Protein AF-A0A7Y5VLY2-F1 (afdb_monomer_lite)

Secondary structure (DSSP, 8-state):
----------HHHHTTTTT-GGGTTS---------HHHHHHHHHHHH----GGGT-------EETTEEP----

pLDDT: mean 91.69, std 5.79, range [57.72, 97.62]

Foldseek 3Di:
DDDDDDDDDDPCVCCCHPNNVVNVPPDDPDDPVDDPVVVVVVVCVVPVDDDVVVVDDPPDFDDDPNHTDDDDD

Structure (mmCIF, N/CA/C/O backbone):
data_AF-A0A7Y5VLY2-F1
#
_entry.id   AF-A0A7Y5VLY2-F1
#
loop_
_atom_site.group_PDB
_atom_site.id
_atom_site.type_symbol
_atom_site.label_atom_id
_atom_site.label_alt_id
_atom_site.label_comp_id
_atom_site.label_asym_id
_atom_site.label_entity_id
_atom_site.label_seq_id
_atom_site.pdbx_PDB_ins_code
_atom_site.Cartn_x
_atom_site.Cartn_y
_atom_site.Cartn_z
_atom_site.occupancy
_atom_site.B_iso_or_equiv
_atom_site.auth_seq_id
_atom_site.auth_comp_id
_atom_site.auth_asym_id
_atom_site.auth_atom_id
_atom_site.pdbx_PDB_model_num
ATOM 1 N N . SER A 1 1 ? -24.642 -9.661 6.270 1.00 71.75 1 SER A N 1
ATOM 2 C CA . SER A 1 1 ? -23.550 -10.648 6.366 1.00 71.75 1 SER A CA 1
ATOM 3 C C . SER A 1 1 ? -22.252 -9.892 6.542 1.00 71.75 1 SER A C 1
ATOM 5 O O . SER A 1 1 ? -22.130 -8.801 5.996 1.00 71.75 1 SER A O 1
ATOM 7 N N . ASP A 1 2 ? -21.303 -10.450 7.286 1.00 89.12 2 ASP A N 1
ATOM 8 C CA . ASP A 1 2 ? -20.001 -9.808 7.471 1.00 89.12 2 ASP A CA 1
ATOM 9 C C . ASP A 1 2 ? -19.095 -10.094 6.272 1.00 89.12 2 ASP A C 1
ATOM 11 O O . ASP A 1 2 ? -18.936 -11.246 5.859 1.00 89.12 2 ASP A O 1
ATOM 15 N N . ALA A 1 3 ? -18.500 -9.043 5.708 1.00 92.31 3 ALA A N 1
ATOM 16 C CA . ALA A 1 3 ? -17.501 -9.166 4.655 1.00 92.31 3 ALA A CA 1
ATOM 17 C C . ALA A 1 3 ? -16.103 -9.349 5.264 1.00 92.31 3 ALA A C 1
ATOM 19 O O . ALA A 1 3 ? -15.762 -8.730 6.272 1.00 92.31 3 ALA A O 1
ATOM 20 N N . ARG A 1 4 ? -15.280 -10.197 4.639 1.00 92.38 4 ARG A N 1
ATOM 21 C CA . ARG A 1 4 ? -13.879 -10.420 5.020 1.00 92.38 4 ARG A CA 1
ATOM 22 C C . ARG A 1 4 ? -12.972 -9.962 3.890 1.00 92.38 4 ARG A C 1
ATOM 24 O O . ARG A 1 4 ? -13.239 -10.266 2.731 1.00 92.38 4 ARG A O 1
ATOM 31 N N . PHE A 1 5 ? -11.889 -9.280 4.242 1.00 93.06 5 PHE A N 1
ATOM 32 C CA . PHE A 1 5 ? -10.926 -8.737 3.289 1.00 93.06 5 PHE A CA 1
ATOM 33 C C . PHE A 1 5 ? -9.506 -9.121 3.690 1.00 93.06 5 PHE A C 1
ATOM 35 O O . PHE A 1 5 ? -9.206 -9.287 4.872 1.00 93.06 5 PHE A O 1
ATOM 42 N N . VAL A 1 6 ? -8.631 -9.225 2.694 1.00 95.06 6 VAL A N 1
ATOM 43 C CA . VAL A 1 6 ? -7.183 -9.300 2.891 1.00 95.06 6 VAL A CA 1
ATOM 44 C C . VAL A 1 6 ? -6.605 -7.939 2.539 1.00 95.06 6 VAL A C 1
ATOM 46 O O . VAL A 1 6 ? -6.917 -7.389 1.485 1.00 95.06 6 VAL A O 1
ATOM 49 N N . ILE A 1 7 ? -5.761 -7.403 3.415 1.00 93.31 7 ILE A N 1
ATOM 50 C CA . ILE A 1 7 ? -5.077 -6.130 3.207 1.00 93.31 7 ILE A CA 1
ATOM 51 C C . ILE A 1 7 ? -3.567 -6.354 3.217 1.00 93.31 7 ILE A C 1
ATOM 53 O O . ILE A 1 7 ? -3.026 -6.999 4.115 1.00 93.31 7 ILE A O 1
ATOM 57 N N . ALA A 1 8 ? -2.882 -5.817 2.212 1.00 93.31 8 ALA A N 1
ATOM 58 C CA . ALA A 1 8 ? -1.430 -5.777 2.200 1.00 93.31 8 ALA A CA 1
ATOM 59 C C . ALA A 1 8 ? -0.947 -4.588 3.042 1.00 93.31 8 ALA A C 1
ATOM 61 O O . ALA A 1 8 ? -1.332 -3.446 2.794 1.00 93.31 8 ALA A O 1
ATOM 62 N N . ILE A 1 9 ? -0.091 -4.851 4.028 1.00 92.38 9 ILE A N 1
ATOM 63 C CA . ILE A 1 9 ? 0.522 -3.835 4.890 1.00 92.38 9 ILE A CA 1
ATOM 64 C C . ILE A 1 9 ? 2.020 -4.106 5.033 1.00 92.38 9 ILE A C 1
ATOM 66 O O . ILE A 1 9 ? 2.475 -5.236 4.862 1.00 92.38 9 ILE A O 1
ATOM 70 N N . ASN A 1 10 ? 2.796 -3.070 5.351 1.00 92.38 10 ASN A N 1
ATOM 71 C CA . ASN A 1 10 ? 4.206 -3.248 5.691 1.00 92.38 10 ASN A CA 1
ATOM 72 C C . ASN A 1 10 ? 4.383 -3.773 7.131 1.00 92.38 10 ASN A C 1
ATOM 74 O O . ASN A 1 10 ? 3.455 -3.746 7.944 1.00 92.38 10 ASN A O 1
ATOM 78 N N . ASN A 1 11 ? 5.604 -4.202 7.453 1.00 91.62 11 ASN A N 1
ATOM 79 C CA . ASN A 1 11 ? 5.975 -4.733 8.767 1.00 91.62 11 ASN A CA 1
ATOM 80 C C . ASN A 1 11 ? 5.744 -3.737 9.918 1.00 91.62 11 ASN A C 1
ATOM 82 O O . ASN A 1 11 ? 5.265 -4.132 10.976 1.00 91.62 11 ASN A O 1
ATOM 86 N N . TYR A 1 12 ? 6.029 -2.448 9.716 1.00 93.81 12 TYR A N 1
ATOM 87 C CA . TYR A 1 12 ? 5.815 -1.424 10.742 1.00 93.81 12 TYR A CA 1
ATOM 88 C C . TYR A 1 12 ? 4.328 -1.269 11.107 1.00 93.81 12 TYR A C 1
ATOM 90 O O . TYR A 1 12 ? 3.990 -1.099 12.275 1.00 93.81 12 TYR A O 1
ATOM 98 N N . ARG A 1 13 ? 3.415 -1.344 10.128 1.00 95.00 13 ARG A N 1
ATOM 99 C CA . ARG A 1 13 ? 1.964 -1.341 10.388 1.00 95.00 13 ARG A CA 1
ATOM 100 C C . ARG A 1 13 ? 1.517 -2.647 11.031 1.00 95.00 13 ARG A C 1
ATOM 102 O O . ARG A 1 13 ? 0.720 -2.607 11.958 1.00 95.00 13 ARG A O 1
ATOM 109 N N . GLN A 1 14 ? 2.060 -3.781 10.589 1.00 92.94 14 GLN A N 1
ATOM 110 C CA . GLN A 1 14 ? 1.755 -5.094 11.162 1.00 92.94 14 GLN A CA 1
ATOM 111 C C . GLN A 1 14 ? 2.107 -5.176 12.654 1.00 92.94 14 GLN A C 1
ATOM 113 O O . GLN A 1 14 ? 1.372 -5.793 13.420 1.00 92.94 14 GLN A O 1
ATOM 118 N N . SER A 1 15 ? 3.178 -4.508 13.090 1.00 93.25 15 SER A N 1
ATOM 119 C CA . SER A 1 15 ? 3.548 -4.412 14.508 1.00 93.25 15 SER A CA 1
ATOM 120 C C . SER A 1 15 ? 2.731 -3.377 15.298 1.00 93.25 15 SER A C 1
ATOM 122 O O . SER A 1 15 ? 3.075 -3.070 16.435 1.00 93.25 15 SER A O 1
ATOM 124 N N . GLY A 1 16 ? 1.687 -2.789 14.705 1.00 95.44 16 GLY A N 1
ATOM 125 C CA . GLY A 1 16 ? 0.833 -1.772 15.328 1.00 95.44 16 GLY A CA 1
ATOM 126 C C . GLY A 1 16 ? 1.363 -0.337 15.239 1.00 95.44 16 GLY A C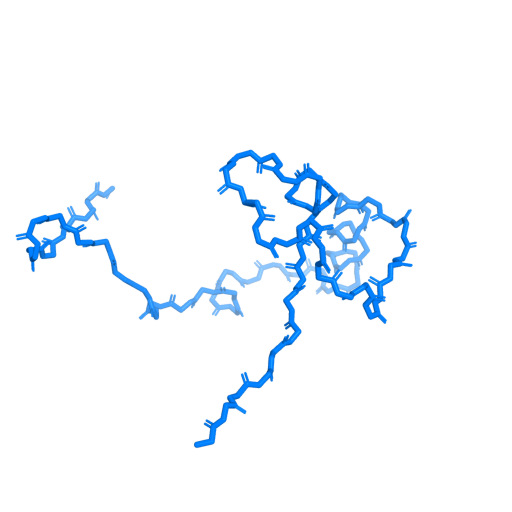 1
ATOM 127 O O . GLY A 1 16 ? 0.729 0.589 15.751 1.00 95.44 16 GLY A O 1
ATOM 128 N N . GLY A 1 17 ? 2.499 -0.121 14.572 1.00 95.81 17 GLY A N 1
ATOM 129 C CA . GLY A 1 17 ? 3.107 1.196 14.420 1.00 95.81 17 GLY A CA 1
ATOM 130 C C . GLY A 1 17 ? 2.175 2.192 13.725 1.00 95.81 17 GLY A C 1
ATOM 131 O O . GLY A 1 17 ? 1.459 1.855 12.781 1.00 95.81 17 GLY A O 1
ATOM 132 N N . GLY A 1 18 ? 2.191 3.446 14.180 1.00 92.38 18 GLY A N 1
ATOM 133 C CA . GLY A 1 18 ? 1.328 4.505 13.647 1.00 92.38 18 GLY A CA 1
ATOM 134 C C . GLY A 1 18 ? -0.140 4.412 14.077 1.00 92.38 18 GLY A C 1
ATOM 135 O O . GLY A 1 18 ? -0.980 5.028 13.430 1.00 92.38 18 GLY A O 1
ATOM 136 N N . GLY A 1 19 ? -0.458 3.646 15.128 1.00 94.00 19 GLY A N 1
ATOM 137 C CA . GLY A 1 19 ? -1.815 3.565 15.680 1.00 94.00 19 GLY A CA 1
ATOM 138 C C . GLY A 1 19 ? -2.722 2.562 14.968 1.00 94.00 19 GLY A C 1
ATOM 139 O O . GLY A 1 19 ? -3.920 2.800 14.851 1.00 94.00 19 GLY A O 1
A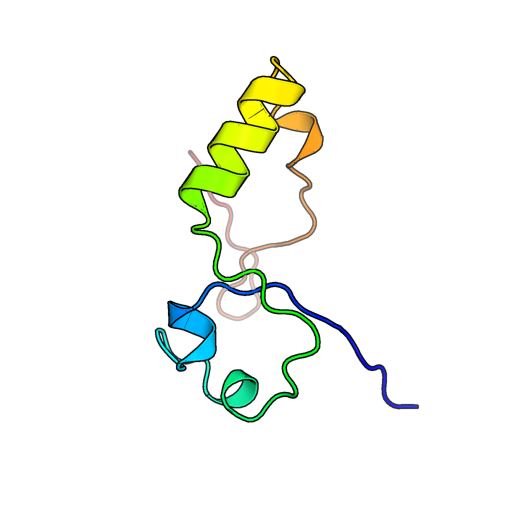TOM 140 N N . PHE A 1 20 ? -2.172 1.435 14.505 1.00 90.06 20 PHE A N 1
ATOM 141 C CA . PHE A 1 20 ? -2.925 0.366 13.833 1.00 90.06 20 PHE A CA 1
ATOM 142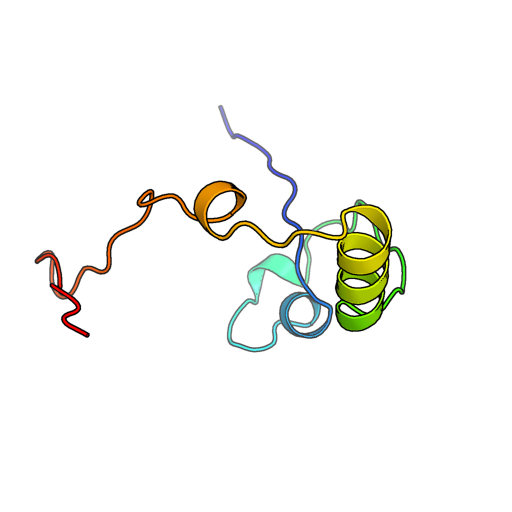 C C . PHE A 1 20 ? -3.070 -0.875 14.741 1.00 90.06 20 PHE A C 1
ATOM 144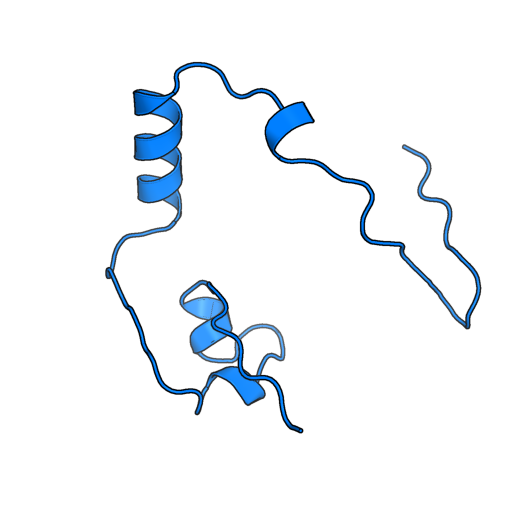 O O . PHE A 1 20 ? -2.551 -1.938 14.412 1.00 90.06 20 PHE A O 1
ATOM 151 N N . PRO A 1 21 ? -3.749 -0.808 15.904 1.00 88.44 21 PRO A N 1
ATOM 152 C CA . PRO A 1 21 ? -3.765 -1.925 16.853 1.00 88.44 21 PRO A CA 1
ATOM 153 C C . PRO A 1 21 ? -4.508 -3.157 16.315 1.00 88.44 21 PRO A C 1
ATOM 155 O O . PRO A 1 21 ? -4.121 -4.285 16.608 1.00 88.44 21 PRO A O 1
ATOM 158 N N . HIS A 1 22 ? -5.537 -2.965 15.485 1.00 87.62 22 HIS A N 1
ATOM 159 C CA . HIS A 1 22 ? -6.406 -4.049 15.016 1.00 87.62 22 HIS A CA 1
ATOM 160 C C . HIS A 1 22 ? -5.746 -5.029 14.038 1.00 87.62 22 HIS A C 1
ATOM 162 O O . HIS A 1 22 ? -6.280 -6.114 13.829 1.00 87.62 22 HIS A O 1
ATOM 168 N N . VAL A 1 23 ? -4.597 -4.686 13.445 1.00 92.19 23 VAL A N 1
ATOM 169 C CA . VAL A 1 23 ? -3.886 -5.611 12.543 1.00 92.19 23 VAL A CA 1
ATOM 170 C C . VAL A 1 23 ? -2.920 -6.537 13.283 1.00 92.19 23 VAL A C 1
ATOM 172 O O . VAL A 1 23 ? -2.512 -7.547 12.723 1.00 92.19 23 VAL A O 1
ATOM 175 N N . THR A 1 24 ? -2.576 -6.231 14.539 1.00 93.81 24 THR A N 1
ATOM 176 C CA . THR A 1 24 ? -1.565 -6.982 15.310 1.00 93.81 24 THR A CA 1
ATOM 177 C C . THR A 1 24 ? -1.990 -8.412 15.641 1.00 93.81 24 THR A C 1
ATOM 179 O O . THR A 1 24 ? -1.146 -9.294 15.766 1.00 93.81 24 THR A O 1
ATOM 182 N N . THR A 1 25 ? -3.298 -8.654 15.748 1.00 92.44 25 THR A N 1
ATOM 183 C CA . THR A 1 25 ? -3.888 -9.972 16.026 1.00 92.44 25 THR A CA 1
ATOM 184 C C . THR A 1 25 ? -4.548 -10.598 14.797 1.00 92.44 25 THR A C 1
ATOM 186 O O . THR A 1 25 ? -5.104 -11.694 14.887 1.00 92.44 25 THR A O 1
ATOM 189 N N . ALA A 1 26 ? -4.506 -9.923 13.643 1.00 93.75 26 ALA A N 1
ATOM 190 C CA . ALA A 1 26 ? -5.110 -10.427 12.419 1.00 93.75 26 ALA A CA 1
ATOM 191 C C . ALA A 1 26 ? -4.318 -11.636 11.875 1.00 93.75 26 ALA A C 1
ATOM 193 O O . ALA A 1 26 ? -3.084 -11.626 11.910 1.00 93.75 26 ALA A O 1
ATOM 194 N N . PRO A 1 27 ? -4.990 -12.670 11.330 1.00 94.25 27 PRO A N 1
ATOM 195 C CA . PRO A 1 27 ? -4.305 -13.799 10.713 1.00 94.25 27 PRO A CA 1
ATOM 196 C C . PRO A 1 27 ? -3.394 -13.354 9.568 1.00 94.25 27 PRO A C 1
ATOM 198 O O . PRO A 1 27 ? -3.821 -12.666 8.637 1.00 94.25 27 PRO A O 1
ATOM 201 N N . VAL A 1 28 ? -2.141 -13.801 9.603 1.00 93.94 28 VAL A N 1
ATOM 202 C CA . VAL A 1 28 ? -1.189 -13.567 8.517 1.00 93.94 28 VAL A CA 1
ATOM 203 C C . VAL A 1 28 ? -1.421 -14.618 7.440 1.00 93.94 28 VAL A C 1
ATOM 205 O O . VAL A 1 28 ? -0.975 -15.754 7.559 1.00 93.94 28 VAL A O 1
ATOM 208 N N . VAL A 1 29 ? -2.130 -14.235 6.381 1.00 94.69 29 VAL A N 1
ATOM 209 C CA . VAL A 1 29 ? -2.412 -15.131 5.246 1.00 94.69 29 VAL A CA 1
ATOM 210 C C . VAL A 1 29 ? -1.242 -15.237 4.263 1.00 94.69 29 VAL A C 1
ATOM 212 O O . VAL A 1 29 ? -1.178 -16.181 3.483 1.00 94.69 29 VAL A O 1
ATOM 215 N N . TYR A 1 30 ? -0.318 -14.270 4.286 1.00 91.31 30 TYR A N 1
ATOM 216 C CA . TYR A 1 30 ? 0.838 -14.222 3.396 1.00 91.31 30 TYR A CA 1
ATOM 217 C C . TYR A 1 30 ? 1.959 -13.351 3.976 1.00 91.31 30 TYR A C 1
ATOM 219 O O . TYR A 1 30 ? 1.705 -12.238 4.433 1.00 91.31 30 TYR A O 1
ATOM 227 N N . ASN A 1 31 ? 3.203 -13.834 3.926 1.00 90.50 31 ASN A N 1
ATOM 228 C CA . ASN A 1 31 ? 4.393 -13.073 4.310 1.00 90.50 31 ASN A CA 1
ATOM 229 C C . ASN A 1 31 ? 5.591 -13.495 3.448 1.00 90.50 31 ASN A C 1
ATOM 231 O O . ASN A 1 31 ? 6.062 -14.623 3.551 1.00 90.50 31 ASN A O 1
ATOM 235 N N . ARG A 1 32 ? 6.086 -12.585 2.601 1.00 84.19 32 ARG A N 1
ATOM 236 C CA . ARG A 1 32 ? 7.216 -12.853 1.691 1.00 84.19 32 ARG A CA 1
ATOM 237 C C . ARG A 1 32 ? 8.586 -12.613 2.308 1.00 84.19 32 ARG A C 1
ATOM 239 O O . ARG A 1 32 ? 9.568 -12.997 1.692 1.00 84.19 32 ARG A O 1
ATOM 246 N N . GLN A 1 33 ? 8.660 -11.904 3.436 1.00 87.12 33 GLN A N 1
ATOM 247 C CA . GLN A 1 33 ? 9.919 -11.410 4.014 1.00 87.12 33 GLN A CA 1
ATOM 248 C C . GLN A 1 33 ? 10.797 -10.596 3.034 1.00 87.12 33 GLN A C 1
ATOM 250 O O . GLN A 1 33 ? 12.008 -10.513 3.204 1.00 87.12 33 GLN A O 1
ATOM 255 N N . ILE A 1 34 ? 10.191 -9.966 2.018 1.00 89.94 34 ILE A N 1
ATOM 256 C CA . ILE A 1 34 ? 10.878 -9.085 1.062 1.00 89.94 34 ILE A CA 1
ATOM 257 C C . ILE A 1 34 ? 10.611 -7.632 1.454 1.00 89.94 34 ILE A C 1
ATOM 259 O O . ILE A 1 34 ? 9.474 -7.262 1.756 1.00 89.94 34 ILE A O 1
ATOM 263 N N . GLU A 1 35 ? 11.644 -6.792 1.414 1.00 90.44 35 GLU A N 1
ATOM 264 C CA . GLU A 1 35 ? 11.485 -5.356 1.626 1.00 90.44 35 GLU A CA 1
ATOM 265 C C . GLU A 1 35 ? 10.648 -4.708 0.517 1.00 90.44 35 GLU A C 1
ATOM 267 O O . GLU A 1 35 ? 10.832 -4.984 -0.670 1.00 90.44 35 GLU A O 1
ATOM 272 N N . ILE A 1 36 ? 9.795 -3.747 0.886 1.00 92.19 36 ILE A N 1
ATOM 273 C CA . ILE A 1 36 ? 8.992 -2.992 -0.089 1.00 92.19 36 ILE A CA 1
ATOM 274 C C . ILE A 1 36 ? 9.859 -2.317 -1.161 1.00 92.19 36 ILE A C 1
ATOM 276 O O . ILE A 1 36 ? 9.449 -2.234 -2.313 1.00 92.19 36 ILE A O 1
ATOM 280 N N . ARG A 1 37 ? 11.089 -1.905 -0.816 1.00 95.25 37 ARG A N 1
ATOM 281 C CA . ARG A 1 37 ? 12.047 -1.333 -1.770 1.00 95.25 37 ARG A CA 1
ATOM 282 C C . ARG A 1 37 ? 12.387 -2.315 -2.889 1.00 95.25 37 ARG A C 1
ATOM 284 O O . ARG A 1 37 ? 12.346 -1.924 -4.049 1.00 95.25 37 ARG A O 1
ATOM 291 N N . GLN A 1 38 ? 12.691 -3.568 -2.554 1.00 96.38 38 GLN A N 1
ATOM 292 C CA . GLN A 1 38 ? 13.017 -4.574 -3.562 1.00 96.38 38 GLN A CA 1
ATOM 293 C C . GLN A 1 38 ? 11.802 -4.872 -4.445 1.00 96.38 38 GLN A C 1
ATOM 295 O O . GLN A 1 38 ? 11.944 -4.927 -5.659 1.00 96.38 38 GLN A O 1
ATOM 300 N N . LEU A 1 39 ? 10.595 -4.941 -3.867 1.00 94.31 39 LEU A N 1
ATOM 301 C CA . LEU A 1 39 ? 9.361 -5.106 -4.648 1.00 94.31 39 LEU A CA 1
ATOM 302 C C . LEU A 1 39 ? 9.157 -3.971 -5.666 1.00 94.31 39 LEU A C 1
ATOM 304 O O . LEU A 1 39 ? 8.754 -4.232 -6.798 1.00 94.31 39 LEU A O 1
ATOM 308 N N . LEU A 1 40 ? 9.451 -2.725 -5.282 1.00 94.44 40 LEU A N 1
ATOM 309 C CA . LEU A 1 40 ? 9.386 -1.575 -6.187 1.00 94.44 40 LEU A CA 1
ATOM 310 C C . LEU A 1 40 ? 10.464 -1.642 -7.281 1.00 94.44 40 LEU A C 1
ATOM 312 O O . LEU A 1 40 ? 10.158 -1.359 -8.438 1.00 94.44 40 LEU A O 1
ATOM 316 N N . ILE A 1 41 ? 11.697 -2.041 -6.939 1.00 96.56 41 ILE A N 1
ATOM 317 C CA . ILE A 1 41 ? 12.794 -2.232 -7.907 1.00 96.56 41 ILE A CA 1
ATOM 318 C C . ILE A 1 41 ? 12.422 -3.305 -8.927 1.00 96.56 41 ILE A C 1
ATOM 320 O O . ILE A 1 41 ? 12.540 -3.065 -10.129 1.00 96.56 41 ILE A O 1
ATOM 324 N N . ASP A 1 42 ? 11.951 -4.462 -8.466 1.00 96.69 42 ASP A N 1
ATOM 325 C CA . ASP A 1 42 ? 11.573 -5.584 -9.324 1.00 96.69 42 ASP A CA 1
ATOM 326 C C . ASP A 1 42 ? 10.449 -5.173 -10.278 1.00 96.69 42 ASP A C 1
ATOM 328 O O . ASP A 1 42 ? 10.537 -5.396 -11.488 1.00 96.69 42 ASP A O 1
ATOM 332 N N . TRP A 1 43 ? 9.417 -4.504 -9.750 1.00 95.56 43 TRP A N 1
ATOM 333 C CA . TRP A 1 43 ? 8.295 -4.033 -10.555 1.00 95.56 43 TRP A CA 1
ATOM 334 C C . TRP A 1 43 ? 8.747 -3.018 -11.610 1.00 95.56 43 TRP A C 1
ATOM 336 O O . TRP A 1 43 ? 8.479 -3.220 -12.794 1.00 95.56 43 TRP A O 1
ATOM 346 N N . ALA A 1 44 ? 9.484 -1.974 -11.218 1.00 96.56 44 ALA A N 1
ATOM 347 C CA . ALA A 1 44 ? 9.953 -0.943 -12.146 1.00 96.56 44 ALA A CA 1
ATOM 348 C C . ALA A 1 44 ? 10.910 -1.517 -13.202 1.00 96.56 44 ALA A C 1
ATOM 350 O O . ALA A 1 44 ? 10.829 -1.172 -14.382 1.00 96.56 44 ALA A O 1
ATOM 351 N N . THR A 1 45 ? 11.778 -2.448 -12.802 1.00 97.62 45 THR A N 1
ATOM 352 C CA . THR A 1 45 ? 12.700 -3.134 -13.714 1.00 97.62 45 THR A CA 1
ATOM 353 C C . THR A 1 45 ? 11.951 -3.985 -14.731 1.00 97.62 45 THR A C 1
ATOM 355 O O . THR A 1 45 ? 12.360 -4.014 -15.892 1.00 97.62 45 THR A O 1
ATOM 358 N N . ALA A 1 46 ? 10.870 -4.657 -14.336 1.00 97.62 46 ALA A N 1
ATOM 359 C CA . ALA A 1 46 ? 10.061 -5.465 -15.242 1.00 97.62 46 ALA A CA 1
ATOM 360 C C . ALA A 1 46 ? 9.204 -4.611 -16.194 1.00 97.62 46 ALA A C 1
ATOM 362 O O . ALA A 1 46 ? 9.113 -4.930 -17.376 1.00 97.62 46 ALA A O 1
ATOM 363 N N . HIS A 1 47 ? 8.612 -3.516 -15.704 1.00 95.56 47 HIS A N 1
ATOM 364 C CA . HIS A 1 47 ? 7.603 -2.747 -16.448 1.00 95.56 47 HIS A CA 1
ATOM 365 C C . HIS A 1 47 ? 8.172 -1.554 -17.226 1.00 95.56 47 HIS A C 1
ATOM 367 O O . HIS A 1 47 ? 7.534 -1.097 -18.170 1.00 95.56 47 HIS A O 1
ATOM 373 N N . LYS A 1 48 ? 9.382 -1.085 -16.883 1.00 96.69 48 LYS A N 1
ATOM 374 C CA . LYS A 1 48 ? 10.181 -0.027 -17.547 1.00 96.69 48 LYS A CA 1
ATOM 375 C C . LYS A 1 48 ? 9.586 1.381 -17.558 1.00 96.69 48 LYS A C 1
ATOM 377 O O . LYS A 1 48 ? 10.339 2.345 -17.471 1.00 96.69 48 LYS A O 1
ATOM 382 N N . VAL A 1 49 ? 8.271 1.507 -17.660 1.00 96.12 49 VAL A N 1
ATOM 383 C CA . VAL A 1 49 ? 7.538 2.770 -17.669 1.00 96.12 49 VAL A CA 1
ATOM 384 C C . VAL A 1 49 ? 6.688 2.841 -16.409 1.00 96.12 49 VAL A C 1
ATOM 386 O O . VAL A 1 49 ? 5.941 1.917 -16.095 1.00 96.12 49 VAL A O 1
ATOM 389 N N . ILE A 1 50 ? 6.812 3.953 -15.687 1.00 93.62 50 ILE A N 1
ATOM 390 C CA . ILE A 1 50 ? 5.937 4.293 -14.566 1.00 93.62 50 ILE A CA 1
ATOM 391 C C . ILE A 1 50 ? 4.964 5.342 -15.090 1.00 93.62 50 ILE A C 1
ATOM 393 O O . ILE A 1 50 ? 5.333 6.506 -15.222 1.00 93.62 50 ILE A O 1
ATOM 397 N N . ASP A 1 51 ? 3.746 4.921 -15.412 1.00 92.38 51 ASP A N 1
ATOM 398 C CA . ASP A 1 51 ? 2.662 5.828 -15.781 1.00 92.38 51 ASP A CA 1
ATOM 399 C C . ASP A 1 51 ? 1.828 6.161 -14.529 1.00 92.38 51 ASP A C 1
ATOM 401 O O . ASP A 1 51 ? 1.138 5.289 -14.003 1.00 92.38 51 ASP A O 1
ATOM 405 N N . PRO A 1 52 ? 1.853 7.402 -14.010 1.00 90.25 52 PRO A N 1
ATOM 406 C CA . PRO A 1 52 ? 1.054 7.772 -12.842 1.00 90.25 52 PRO A CA 1
ATOM 407 C C . PRO A 1 52 ? -0.454 7.550 -13.025 1.00 90.25 52 PRO A C 1
ATOM 409 O O . PRO A 1 52 ? -1.163 7.314 -12.039 1.00 90.25 52 PRO A O 1
ATOM 412 N N . ALA A 1 53 ? -0.959 7.596 -14.262 1.00 90.31 53 ALA A N 1
ATOM 413 C CA . ALA A 1 53 ? -2.371 7.377 -14.552 1.00 90.31 53 ALA A CA 1
ATOM 414 C C . ALA A 1 53 ? -2.813 5.931 -14.273 1.00 90.31 53 ALA A C 1
ATOM 416 O O . ALA A 1 53 ? -3.988 5.704 -13.997 1.00 90.31 53 ALA A O 1
ATOM 417 N N . THR A 1 54 ? -1.895 4.954 -14.265 1.00 89.12 54 THR A N 1
ATOM 418 C CA . THR A 1 54 ? -2.234 3.552 -13.950 1.00 89.12 54 THR A CA 1
ATOM 419 C C . THR A 1 54 ? -2.362 3.279 -12.453 1.00 89.12 54 THR A C 1
ATOM 421 O O . THR A 1 54 ? -2.875 2.232 -12.067 1.00 89.12 54 THR A O 1
ATOM 424 N N . PHE A 1 55 ? -1.886 4.190 -11.600 1.00 86.44 55 PHE A N 1
ATOM 425 C CA . PHE A 1 55 ? -1.855 4.010 -10.142 1.00 86.44 55 PHE A CA 1
ATOM 426 C C . PHE A 1 55 ? -2.746 4.983 -9.378 1.00 86.44 55 PHE A C 1
ATOM 428 O O . PHE A 1 55 ? -2.931 4.812 -8.174 1.00 86.44 55 PHE A O 1
ATOM 435 N N . SER A 1 56 ? -3.251 6.025 -10.040 1.00 85.62 56 SER A N 1
ATOM 436 C CA . SER A 1 56 ? -4.007 7.084 -9.384 1.00 85.62 56 SER A CA 1
ATOM 437 C C . SER A 1 56 ? -5.461 7.110 -9.842 1.00 85.62 56 SER A C 1
ATOM 439 O O . SER A 1 56 ? -5.781 7.288 -11.014 1.00 85.62 56 SER A O 1
ATOM 441 N N . SER A 1 57 ? -6.355 6.987 -8.870 1.00 88.44 57 SER A N 1
ATOM 442 C CA . SER A 1 57 ? -7.782 7.270 -8.983 1.00 88.44 57 SER A CA 1
ATOM 443 C C . SER A 1 57 ? -8.161 8.287 -7.910 1.00 88.44 57 SER A C 1
ATOM 445 O O . SER A 1 57 ? -7.612 8.297 -6.808 1.00 88.44 57 SER A O 1
ATOM 447 N N . LYS A 1 58 ? -9.110 9.177 -8.221 1.00 85.12 58 LYS A N 1
ATOM 448 C CA . LYS A 1 58 ? -9.760 10.024 -7.208 1.00 85.12 58 LYS A CA 1
ATOM 449 C C . LYS A 1 58 ? -10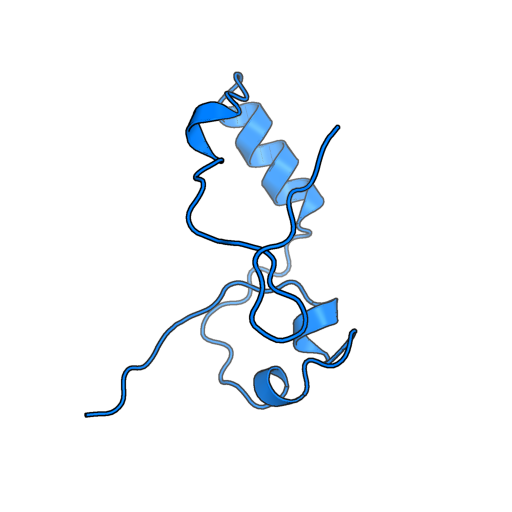.942 9.264 -6.612 1.00 85.12 58 LYS A C 1
ATOM 451 O O . LYS A 1 58 ? -12.093 9.556 -6.918 1.00 85.12 58 LYS A O 1
ATOM 456 N N . ASP A 1 59 ? -10.636 8.261 -5.802 1.00 89.81 59 ASP A N 1
ATOM 457 C CA . ASP A 1 59 ? -11.603 7.395 -5.112 1.00 89.81 59 ASP A CA 1
ATOM 458 C C . ASP A 1 59 ? -11.686 7.669 -3.600 1.00 89.81 59 ASP A C 1
ATOM 460 O O . ASP A 1 59 ? -12.468 7.047 -2.882 1.00 89.81 59 ASP A O 1
ATOM 464 N N . TRP A 1 60 ? -10.939 8.664 -3.123 1.00 91.31 60 TRP A N 1
ATOM 465 C CA . TRP A 1 60 ? -10.982 9.167 -1.759 1.00 91.31 60 TRP A CA 1
ATOM 466 C C . TRP A 1 60 ? -11.093 10.695 -1.749 1.00 91.31 60 TRP A C 1
ATOM 468 O O . TRP A 1 60 ? -10.740 11.383 -2.710 1.00 91.31 60 TRP A O 1
ATOM 478 N N . LYS A 1 61 ? -11.592 11.246 -0.640 1.00 91.19 61 LYS A N 1
ATOM 479 C CA . LYS A 1 61 ? -11.610 12.690 -0.384 1.00 91.19 61 LYS A CA 1
ATOM 480 C C . LYS A 1 61 ? -11.243 12.976 1.062 1.00 91.19 61 LYS A C 1
ATOM 482 O O . LYS A 1 61 ? -11.642 12.237 1.961 1.00 91.19 61 LYS A O 1
ATOM 487 N N . LEU A 1 62 ? -10.528 14.074 1.285 1.00 93.12 62 LEU A N 1
ATOM 488 C CA . LEU A 1 62 ? -10.299 14.586 2.629 1.00 93.12 62 LEU A CA 1
ATOM 489 C C . LEU A 1 62 ? -11.534 15.369 3.088 1.00 93.12 62 LEU A C 1
ATOM 491 O O . LEU A 1 62 ? -12.041 16.238 2.374 1.00 93.12 62 LEU A O 1
ATOM 495 N N . VAL A 1 63 ? -12.020 15.057 4.285 1.00 95.19 63 VAL A N 1
ATOM 496 C CA . VAL A 1 63 ? -13.112 15.781 4.942 1.00 95.19 63 VAL A CA 1
ATOM 497 C C . VAL A 1 63 ? -12.662 16.240 6.320 1.00 95.19 63 VAL A C 1
ATOM 499 O O . VAL A 1 63 ? -11.962 15.514 7.021 1.00 95.19 63 VAL A O 1
ATOM 502 N N . SER A 1 64 ? -13.077 17.439 6.709 1.00 96.06 64 SER A N 1
ATOM 503 C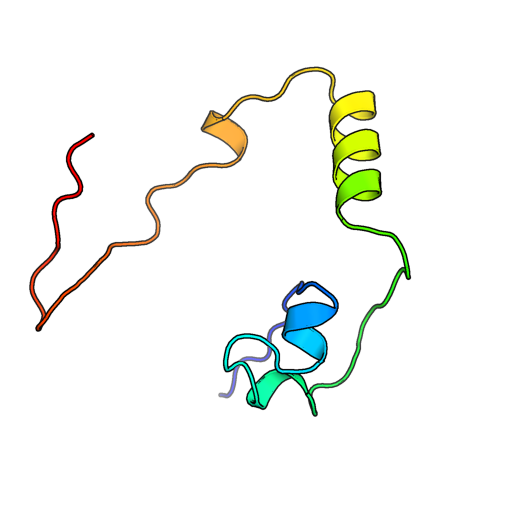 CA . SER A 1 64 ? -12.865 17.991 8.045 1.00 96.06 64 SER A CA 1
ATOM 504 C C . SER A 1 64 ? -14.174 18.601 8.526 1.00 96.06 64 SER A C 1
ATOM 506 O O . SER A 1 64 ? -14.797 19.377 7.803 1.00 96.06 64 SER A O 1
ATOM 508 N N . ASN A 1 65 ? -14.634 18.194 9.712 1.00 96.00 65 ASN A N 1
ATOM 509 C CA . ASN A 1 65 ? -15.935 18.583 10.271 1.00 96.00 65 ASN A CA 1
ATOM 510 C C . ASN A 1 65 ? -17.109 18.419 9.281 1.00 96.00 65 ASN A C 1
ATOM 512 O O . ASN A 1 65 ? -17.997 19.262 9.206 1.00 96.00 65 ASN A O 1
ATOM 516 N N . GLY A 1 66 ? -17.093 17.346 8.482 1.00 94.06 66 GLY A N 1
ATOM 517 C CA . GLY A 1 66 ? -18.130 17.046 7.485 1.00 94.06 66 GLY A CA 1
ATOM 518 C C . GLY A 1 66 ? -18.004 17.803 6.157 1.00 94.06 66 GLY A C 1
ATOM 519 O O . GLY A 1 66 ? -18.630 17.405 5.175 1.00 94.06 66 GLY A O 1
ATOM 520 N N . SER A 1 67 ? -17.149 18.822 6.079 1.00 95.81 67 SER A N 1
ATOM 521 C CA . SER A 1 67 ? -16.907 19.591 4.858 1.00 95.81 67 SER A CA 1
ATOM 522 C C . SER A 1 67 ? -15.724 19.030 4.077 1.00 95.81 67 SER A C 1
ATOM 524 O O . SER A 1 67 ? -14.702 18.644 4.649 1.00 95.81 67 SER A O 1
ATOM 526 N N . THR A 1 68 ? -15.847 18.974 2.751 1.00 95.19 68 THR A N 1
ATOM 527 C CA . THR A 1 68 ? -14.732 18.582 1.881 1.00 95.19 68 THR A CA 1
ATOM 528 C C . THR A 1 68 ? -13.622 19.623 1.938 1.00 95.19 68 THR A C 1
ATOM 530 O O . THR A 1 68 ? -13.874 20.820 1.824 1.00 95.19 68 THR A O 1
ATOM 533 N N . VAL A 1 69 ? -12.389 19.148 2.104 1.00 95.50 69 VAL A N 1
ATOM 534 C CA . VAL A 1 69 ? -11.188 19.977 2.031 1.00 95.50 69 VAL A CA 1
ATOM 535 C C . VAL A 1 69 ? -10.704 19.997 0.586 1.00 95.50 69 VAL A C 1
ATOM 537 O O . VAL A 1 69 ? -10.411 18.947 0.011 1.00 95.50 69 VAL A O 1
ATOM 540 N N . THR A 1 70 ? -10.589 21.189 0.005 1.00 90.06 70 THR A N 1
ATOM 541 C CA . THR A 1 70 ? -9.928 21.375 -1.290 1.00 90.06 70 THR A CA 1
ATOM 542 C C . THR A 1 70 ? -8.430 21.500 -1.057 1.00 90.06 70 THR A C 1
ATOM 544 O O . THR A 1 70 ? -7.971 22.481 -0.479 1.00 90.06 70 THR A O 1
ATOM 547 N N . VAL A 1 71 ? -7.665 20.503 -1.501 1.00 82.56 71 VAL A N 1
ATOM 548 C CA . VAL A 1 71 ? -6.201 20.570 -1.501 1.00 82.56 71 VAL A CA 1
ATOM 549 C C . VAL A 1 71 ? -5.766 21.250 -2.795 1.00 82.56 71 VAL A C 1
ATOM 551 O O . VAL A 1 71 ? -5.898 20.671 -3.872 1.00 82.56 71 VAL A O 1
ATOM 554 N N . THR A 1 72 ? -5.296 22.491 -2.696 1.00 83.06 72 THR A N 1
ATOM 555 C CA . THR A 1 72 ? -4.648 23.207 -3.801 1.00 83.06 72 THR A CA 1
ATOM 556 C C . THR A 1 72 ? -3.141 23.011 -3.705 1.00 83.06 72 THR A C 1
ATOM 558 O O . THR A 1 72 ? -2.571 23.210 -2.630 1.00 83.06 72 THR A O 1
ATOM 561 N N . GLY A 1 73 ? -2.518 22.626 -4.815 1.00 57.72 73 GLY A N 1
ATOM 562 C CA . GLY A 1 73 ? -1.071 22.530 -4.991 1.00 57.72 73 GLY A CA 1
ATOM 563 C C . GLY A 1 73 ? -0.654 23.251 -6.258 1.00 57.72 73 GLY A C 1
ATOM 564 O O . GLY A 1 73 ? -1.521 23.374 -7.154 1.00 57.72 73 GLY A O 1
#

Sequence (73 aa):
SDARFVIAINNYRQSGGGGFPHVTTAPVVYNRQIEIRQLLIDWATAHKVIDPATFSSKDWKLVSNGSTVTVTG

Radius of gyration: 16.9 Å; chains: 1; bounding box: 37×38×34 Å